Protein AF-A0A2V7NXJ7-F1 (afdb_monomer_lite)

Foldseek 3Di:
DADDDDDAQADPVGDRAEPPDAAVQHSHDPNCVSVPVPVQAQCSCVLLVHHHHDDDVVNVVSNVVLVSDQEEEEEPSNVRNCVNPGPLQHSNLHHYHYQDPDDDDD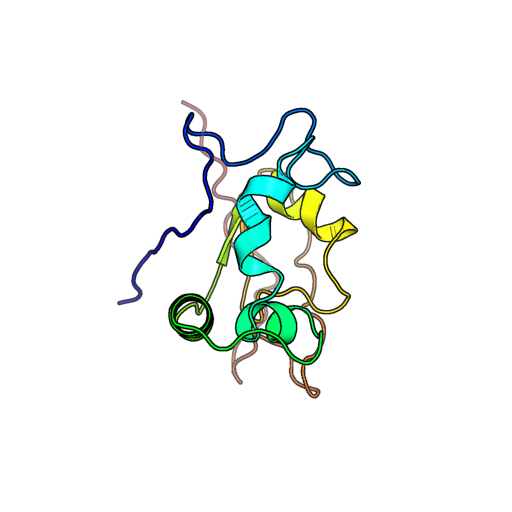DQGDDDPNHRRHDDPPDDPPPDDPDNPPPDDD

Radius of gyration: 16.59 Å; chains: 1; bounding box: 33×40×41 Å

Secondary structure (DSSP, 8-state):
-PPP-------TTS-SS-TT-BTTBTT-TTGGGGGTTTTTBHHHHHHTT----B-SHHHHHHHHHHHH---EEEEHHHHHHHHHHS-SS-TT-S-EEEE-SS--PPPPPPEETTEETT--TT-----S----------

Sequence (138 aa):
MGKVLFDVGMSLDGFIAGPNGRPGNPVGDGGTRIHEWVYPLAAFRERIGLPGGDTNHDDEVVRAVLARTGAYVMGRRMFDEGEVGWPENPPFRAPVIVVTRHARDPVRPPRYNGHDIGARRGDRFTAGHAPVISGGEV

pLDDT: mean 80.53, std 23.69, range [23.83, 98.5]

Structure (mmCIF, N/CA/C/O backbone):
data_AF-A0A2V7NXJ7-F1
#
_entry.id   AF-A0A2V7NXJ7-F1
#
loop_
_atom_site.group_PDB
_atom_site.i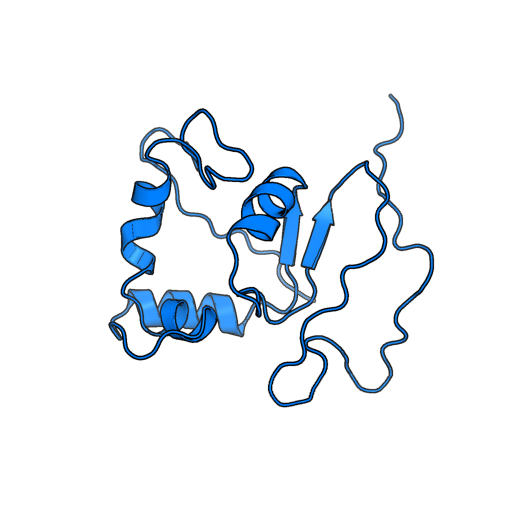d
_atom_site.type_symbol
_atom_site.label_atom_id
_atom_site.label_alt_id
_atom_site.label_comp_id
_atom_site.label_asym_id
_atom_site.label_entity_id
_atom_site.label_seq_id
_atom_site.pdbx_PDB_ins_code
_atom_site.Cartn_x
_atom_site.Cartn_y
_atom_site.Cartn_z
_atom_site.occupancy
_atom_site.B_iso_or_equiv
_atom_site.auth_seq_id
_atom_site.auth_comp_id
_atom_site.auth_asym_id
_atom_site.auth_atom_id
_atom_site.pdbx_PDB_model_num
ATOM 1 N N . MET A 1 1 ? -11.422 -22.105 9.706 1.00 77.06 1 MET A N 1
ATOM 2 C CA . MET A 1 1 ? -10.637 -21.985 8.456 1.00 77.06 1 MET A CA 1
ATOM 3 C C . MET A 1 1 ? -10.375 -20.507 8.201 1.00 77.06 1 MET A C 1
ATOM 5 O O . MET A 1 1 ? -11.264 -19.714 8.493 1.00 77.06 1 MET A O 1
ATOM 9 N N . GLY A 1 2 ? -9.181 -20.121 7.743 1.00 88.25 2 GLY A N 1
ATOM 10 C CA . GLY A 1 2 ? -8.913 -18.728 7.360 1.00 88.25 2 GLY A CA 1
ATOM 11 C C . GLY A 1 2 ? -9.658 -18.357 6.073 1.00 88.25 2 GLY A C 1
ATOM 12 O O . GLY A 1 2 ? -9.870 -19.225 5.229 1.00 88.25 2 GLY A O 1
ATOM 13 N N . LYS A 1 3 ? -10.070 -17.092 5.929 1.00 94.94 3 LYS A N 1
ATOM 14 C CA . LYS A 1 3 ? -10.621 -16.566 4.671 1.00 94.94 3 LYS A CA 1
ATOM 15 C C . LYS A 1 3 ? -9.486 -15.974 3.838 1.00 94.94 3 LYS A C 1
ATOM 17 O O . LYS A 1 3 ? -8.677 -15.223 4.375 1.00 94.94 3 LYS A O 1
ATOM 22 N N . VAL A 1 4 ? -9.458 -16.286 2.545 1.00 95.81 4 VAL A N 1
ATOM 23 C CA . VAL A 1 4 ? -8.611 -15.578 1.579 1.00 95.81 4 VAL A CA 1
ATOM 24 C C . VAL A 1 4 ? -9.377 -14.340 1.131 1.00 95.81 4 VAL A C 1
ATOM 26 O O . VAL A 1 4 ? -10.530 -14.447 0.719 1.00 95.81 4 VAL A O 1
ATOM 29 N N . LEU A 1 5 ? -8.756 -13.173 1.263 1.00 94.44 5 LEU A N 1
ATOM 30 C CA . LEU A 1 5 ? -9.323 -11.892 0.858 1.00 94.44 5 LEU A CA 1
ATOM 31 C C . LEU A 1 5 ? -8.361 -11.185 -0.091 1.00 94.44 5 LEU A C 1
ATOM 33 O O . LEU A 1 5 ? -7.148 -11.356 0.013 1.00 94.44 5 LEU A O 1
ATOM 37 N N . PHE A 1 6 ? -8.923 -10.397 -0.997 1.00 94.69 6 PHE A N 1
ATOM 38 C CA . PHE A 1 6 ? -8.192 -9.536 -1.912 1.00 94.69 6 PHE A CA 1
ATOM 39 C C . PHE A 1 6 ? -8.743 -8.120 -1.763 1.00 94.69 6 PHE A C 1
ATOM 41 O O . PHE A 1 6 ? -9.959 -7.935 -1.775 1.00 94.69 6 PHE A O 1
ATOM 48 N N . ASP A 1 7 ? -7.849 -7.160 -1.560 1.00 94.00 7 ASP A N 1
ATOM 49 C CA . ASP A 1 7 ? -8.159 -5.751 -1.330 1.00 94.00 7 ASP A CA 1
ATOM 50 C C . ASP A 1 7 ? -7.116 -4.923 -2.087 1.00 94.00 7 ASP A C 1
ATOM 52 O O . ASP A 1 7 ? -5.912 -5.151 -1.924 1.00 94.00 7 ASP A O 1
ATOM 56 N N . VAL A 1 8 ? -7.570 -4.054 -2.989 1.00 94.75 8 VAL A N 1
ATOM 57 C CA . VAL A 1 8 ? -6.706 -3.265 -3.869 1.00 94.75 8 VAL A CA 1
ATOM 58 C C . VAL A 1 8 ? -7.428 -1.995 -4.316 1.00 94.75 8 VAL A C 1
ATOM 60 O O . VAL A 1 8 ? -8.628 -2.019 -4.591 1.00 94.75 8 VAL A O 1
ATOM 63 N N . GLY A 1 9 ? -6.686 -0.895 -4.442 1.00 94.06 9 GLY A N 1
ATOM 64 C CA . GLY A 1 9 ? -7.144 0.273 -5.188 1.00 94.06 9 GLY A CA 1
ATOM 65 C C . GLY A 1 9 ? -6.956 0.050 -6.688 1.00 94.06 9 GLY A C 1
ATOM 66 O O . GLY A 1 9 ? -5.935 -0.486 -7.117 1.00 94.06 9 GLY A O 1
ATOM 67 N N . MET A 1 10 ? -7.921 0.474 -7.498 1.00 96.62 10 MET A N 1
ATOM 68 C CA . MET A 1 10 ? -7.822 0.406 -8.956 1.00 96.62 10 MET A CA 1
ATOM 69 C C . MET A 1 10 ? -8.305 1.704 -9.590 1.00 96.62 10 MET A C 1
ATOM 71 O O . MET A 1 10 ? -9.207 2.365 -9.074 1.00 96.62 10 MET A O 1
ATOM 75 N N . SER A 1 11 ? -7.705 2.064 -10.717 1.00 96.00 11 SER A N 1
ATOM 76 C CA . SER A 1 11 ? -8.221 3.110 -11.586 1.00 96.00 11 SER A CA 1
ATOM 77 C C . SER A 1 11 ? -9.503 2.653 -12.291 1.00 96.00 11 SER A C 1
ATOM 79 O O . SER A 1 11 ? -9.806 1.461 -12.375 1.00 96.00 11 SER A O 1
ATOM 81 N N . LEU A 1 12 ? -10.260 3.613 -12.828 1.00 96.25 12 LEU A N 1
ATOM 82 C CA . LEU A 1 12 ? -11.521 3.345 -13.528 1.00 96.25 12 LEU A CA 1
ATOM 83 C C . LEU A 1 12 ? -11.341 2.468 -14.780 1.00 96.25 12 LEU A C 1
ATOM 85 O O . LEU A 1 12 ? -12.231 1.706 -15.141 1.00 96.25 12 LEU A O 1
ATOM 89 N N . ASP A 1 13 ? -10.186 2.571 -15.431 1.00 95.81 13 ASP A N 1
ATOM 90 C CA . ASP A 1 13 ? -9.776 1.789 -16.598 1.00 95.81 13 ASP A CA 1
ATOM 91 C C . ASP A 1 13 ? -9.089 0.456 -16.238 1.00 95.81 13 ASP A C 1
ATOM 93 O O . ASP A 1 13 ? -8.632 -0.259 -17.127 1.00 95.81 13 ASP A O 1
ATOM 97 N N . GLY A 1 14 ? -9.070 0.078 -14.954 1.00 96.75 14 GLY A N 1
ATOM 98 C CA . GLY A 1 14 ? -8.714 -1.273 -14.511 1.00 96.75 14 GLY A CA 1
ATOM 99 C C . GLY A 1 14 ? -7.232 -1.504 -14.213 1.00 96.75 14 GLY A C 1
ATOM 100 O O . GLY A 1 14 ? -6.789 -2.653 -14.185 1.00 96.75 14 GLY A O 1
ATOM 101 N N . PHE A 1 15 ? -6.456 -0.447 -13.963 1.00 96.62 15 PHE A N 1
ATOM 102 C CA . PHE A 1 15 ? -5.044 -0.548 -13.598 1.00 96.62 15 PHE A CA 1
ATOM 103 C C . PHE A 1 15 ? -4.840 -0.366 -12.090 1.00 96.62 15 PHE A C 1
ATOM 105 O O . PHE A 1 15 ? -5.475 0.464 -11.447 1.00 96.62 15 PHE A O 1
ATOM 112 N N . ILE A 1 16 ? -3.915 -1.139 -11.519 1.00 95.81 16 ILE A N 1
ATOM 113 C CA . ILE A 1 16 ? -3.540 -1.070 -10.090 1.00 95.81 16 ILE A CA 1
ATOM 114 C C . ILE A 1 16 ? -2.211 -0.331 -9.856 1.00 95.81 16 ILE A C 1
ATOM 116 O O . ILE A 1 16 ? -1.774 -0.159 -8.722 1.00 95.81 16 ILE A O 1
ATOM 120 N N . ALA A 1 17 ? -1.547 0.075 -10.939 1.00 96.50 17 ALA A N 1
ATOM 121 C CA . ALA A 1 17 ? -0.284 0.799 -10.939 1.00 96.50 17 ALA A CA 1
ATOM 122 C C . ALA A 1 17 ? -0.148 1.601 -12.240 1.00 96.50 17 ALA A C 1
ATOM 124 O O . ALA A 1 17 ? -0.701 1.221 -13.274 1.00 96.50 17 ALA A O 1
ATOM 125 N N . GLY A 1 18 ? 0.613 2.689 -12.186 1.00 96.12 18 GLY A N 1
ATOM 126 C CA . GLY A 1 18 ? 1.036 3.441 -13.359 1.00 96.12 18 GLY A CA 1
ATOM 127 C C . GLY A 1 18 ? 2.155 2.736 -14.140 1.00 96.12 18 GLY A C 1
ATOM 128 O O . GLY A 1 18 ? 2.734 1.743 -13.678 1.00 96.12 18 GLY A O 1
ATOM 129 N N . PRO A 1 19 ? 2.503 3.246 -15.334 1.00 96.06 19 PRO A N 1
ATOM 130 C CA . PRO A 1 19 ? 3.624 2.730 -16.109 1.00 96.06 19 PRO A CA 1
ATOM 131 C C . PRO A 1 19 ? 4.960 2.953 -15.385 1.00 96.06 19 PRO A C 1
ATOM 133 O O . PRO A 1 19 ? 5.071 3.734 -14.446 1.00 96.06 19 PRO A O 1
ATOM 136 N N . ASN A 1 20 ? 6.011 2.263 -15.833 1.00 95.88 20 ASN A N 1
ATOM 137 C CA . ASN A 1 20 ? 7.386 2.465 -15.355 1.00 95.88 20 ASN A CA 1
ATOM 138 C C . ASN A 1 20 ? 7.619 2.225 -13.847 1.00 95.88 20 ASN A C 1
ATOM 140 O O . ASN A 1 20 ? 8.606 2.729 -13.298 1.00 95.88 20 ASN A O 1
ATOM 144 N N . GLY A 1 21 ? 6.766 1.439 -13.177 1.00 95.00 21 GLY A N 1
ATOM 145 C CA . GLY A 1 21 ? 7.005 1.030 -11.788 1.00 95.00 21 GLY A CA 1
ATOM 146 C C . GLY A 1 21 ? 8.299 0.218 -11.645 1.00 95.00 21 GLY A C 1
ATOM 147 O O . GLY A 1 21 ? 8.615 -0.620 -12.501 1.00 95.00 21 GLY A O 1
ATOM 148 N N . ARG A 1 22 ? 9.074 0.524 -10.608 1.00 94.12 22 ARG A N 1
ATOM 149 C CA . ARG A 1 22 ? 10.393 -0.059 -10.307 1.00 94.12 22 ARG A CA 1
ATOM 150 C C . ARG A 1 22 ? 10.824 0.362 -8.897 1.00 94.12 22 ARG A C 1
ATOM 152 O O . ARG A 1 22 ? 10.265 1.327 -8.374 1.00 94.12 22 ARG A O 1
ATOM 159 N N . PRO A 1 23 ? 11.842 -0.271 -8.291 1.00 94.00 23 PRO A N 1
ATOM 160 C CA . PRO A 1 23 ? 12.489 0.294 -7.108 1.00 94.00 23 PRO A CA 1
ATOM 161 C C . PRO A 1 23 ? 12.892 1.760 -7.357 1.00 94.00 23 PRO A C 1
ATOM 163 O O . PRO A 1 23 ? 13.471 2.079 -8.397 1.00 94.00 23 PRO A O 1
ATOM 166 N N . GLY A 1 24 ? 12.521 2.663 -6.445 1.00 92.25 24 GLY A N 1
ATOM 167 C CA . GLY A 1 24 ? 12.688 4.119 -6.606 1.00 92.25 24 GLY A CA 1
ATOM 168 C C . GLY A 1 24 ? 11.568 4.840 -7.378 1.00 92.25 24 GLY A C 1
ATOM 169 O O . GLY A 1 24 ? 11.561 6.065 -7.419 1.00 92.25 24 GLY A O 1
ATOM 170 N N . ASN A 1 25 ? 10.611 4.109 -7.955 1.00 94.12 25 ASN A N 1
ATOM 171 C CA . ASN A 1 25 ? 9.347 4.625 -8.494 1.00 94.12 25 ASN A CA 1
ATOM 172 C C . ASN A 1 25 ? 8.210 3.631 -8.177 1.00 94.12 25 ASN A C 1
ATOM 174 O O . ASN A 1 25 ? 7.689 2.976 -9.091 1.00 94.12 25 ASN A O 1
ATOM 178 N N . PRO A 1 26 ? 7.897 3.416 -6.884 1.00 92.12 26 PRO A N 1
ATOM 179 C CA . PRO A 1 26 ? 6.902 2.430 -6.482 1.00 92.12 26 PRO A CA 1
ATOM 180 C C . PRO A 1 26 ? 5.521 2.822 -7.012 1.00 92.12 26 PRO A C 1
ATOM 182 O O . PRO A 1 26 ? 5.173 4.001 -7.036 1.00 92.12 26 PRO A O 1
ATOM 185 N N . VAL A 1 27 ? 4.727 1.835 -7.434 1.00 93.44 27 VAL A N 1
ATOM 186 C CA . VAL A 1 27 ? 3.388 2.031 -8.032 1.00 93.44 27 VAL A CA 1
ATOM 187 C C . VAL A 1 27 ? 3.416 2.748 -9.398 1.00 93.44 27 VAL A C 1
ATOM 189 O O . VAL A 1 27 ? 2.379 2.872 -10.040 1.00 93.44 27 VAL A O 1
ATOM 192 N N . GLY A 1 28 ? 4.586 3.138 -9.913 1.00 95.81 28 GLY A N 1
ATOM 193 C CA . GLY A 1 28 ? 4.742 3.724 -11.245 1.00 95.81 28 GLY A CA 1
ATOM 194 C C . GLY A 1 28 ? 4.224 5.158 -11.389 1.00 95.81 28 GLY A C 1
ATOM 195 O O . GLY A 1 28 ? 3.659 5.754 -10.470 1.00 95.81 28 GLY A O 1
ATOM 196 N N . ASP A 1 29 ? 4.418 5.717 -12.581 1.00 96.88 29 ASP A N 1
ATOM 197 C CA . ASP A 1 29 ? 4.142 7.119 -12.885 1.00 96.88 29 ASP A CA 1
ATOM 198 C C . ASP A 1 29 ? 2.648 7.425 -12.709 1.00 96.88 29 ASP A C 1
ATOM 200 O O . ASP A 1 29 ? 1.789 6.849 -13.377 1.00 96.88 29 ASP A O 1
ATOM 204 N N . GLY A 1 30 ? 2.324 8.326 -11.779 1.00 94.75 30 GLY A N 1
ATOM 205 C CA . GLY A 1 30 ? 0.941 8.696 -11.458 1.00 94.75 30 GLY A CA 1
ATOM 206 C C . GLY A 1 30 ? 0.140 7.630 -10.698 1.00 94.75 30 GLY A C 1
ATOM 207 O O . GLY A 1 30 ? -1.016 7.882 -10.362 1.00 94.75 30 GLY A O 1
ATOM 208 N N . GLY A 1 31 ? 0.728 6.473 -10.379 1.00 94.69 31 GLY A N 1
ATOM 209 C CA . GLY A 1 31 ? 0.035 5.381 -9.690 1.00 94.69 31 GLY A CA 1
ATOM 210 C C . GLY A 1 31 ? -0.297 5.673 -8.224 1.00 94.69 31 GLY A C 1
ATOM 211 O O . GLY A 1 31 ? -1.237 5.104 -7.667 1.00 94.69 31 GLY A O 1
ATOM 212 N N . THR A 1 32 ? 0.405 6.619 -7.598 1.00 93.62 32 THR A N 1
ATOM 213 C CA . THR A 1 32 ? 0.101 7.087 -6.236 1.00 93.62 32 THR A CA 1
ATOM 214 C C . THR A 1 32 ? -1.300 7.685 -6.118 1.00 93.62 32 THR A C 1
ATOM 216 O O . THR A 1 32 ? -1.914 7.561 -5.062 1.00 93.62 32 THR A O 1
ATOM 219 N N . ARG A 1 33 ? -1.861 8.231 -7.207 1.00 95.38 33 ARG A N 1
ATOM 220 C CA . ARG A 1 33 ? -3.219 8.802 -7.242 1.00 95.38 33 ARG A CA 1
ATOM 221 C C . ARG A 1 33 ? -4.305 7.795 -6.868 1.00 95.38 33 ARG A C 1
ATOM 223 O O . ARG A 1 33 ? -5.290 8.163 -6.243 1.00 95.38 33 ARG A O 1
ATOM 230 N N . ILE A 1 34 ? -4.099 6.515 -7.189 1.00 96.12 34 ILE A N 1
ATOM 231 C CA . ILE A 1 34 ? -5.010 5.418 -6.814 1.00 96.12 34 ILE A CA 1
ATOM 232 C C . ILE A 1 34 ? -5.108 5.275 -5.282 1.00 96.12 34 ILE A C 1
ATOM 234 O O . ILE A 1 34 ? -6.112 4.800 -4.755 1.00 96.12 34 ILE A O 1
ATOM 238 N N . HIS A 1 35 ? -4.074 5.708 -4.560 1.00 93.62 35 HIS A N 1
ATOM 239 C CA . HIS A 1 35 ? -3.915 5.524 -3.123 1.00 93.62 35 HIS A CA 1
ATOM 240 C C . HIS A 1 35 ? -4.096 6.825 -2.323 1.00 93.62 35 HIS A C 1
ATOM 242 O O . HIS A 1 35 ? -4.082 6.777 -1.100 1.00 93.62 35 HIS A O 1
ATOM 248 N N . GLU A 1 36 ? -4.294 7.984 -2.964 1.00 95.25 36 GLU A N 1
ATOM 249 C CA . GLU A 1 36 ? -4.359 9.289 -2.276 1.00 95.25 36 GLU A CA 1
ATOM 250 C C . GLU A 1 36 ? -5.415 9.343 -1.164 1.00 95.25 36 GLU A C 1
ATOM 252 O O . GLU A 1 36 ? -5.184 9.960 -0.125 1.00 95.25 36 GLU A O 1
ATOM 257 N N . TRP A 1 37 ? -6.535 8.641 -1.345 1.00 96.00 37 TRP A N 1
ATOM 258 C CA . TRP A 1 37 ? -7.626 8.576 -0.371 1.00 96.00 37 TRP A CA 1
ATOM 259 C C . TRP A 1 37 ? -7.223 7.925 0.964 1.00 96.00 37 TRP A C 1
ATOM 261 O O . TRP A 1 37 ? -7.793 8.263 1.997 1.00 96.00 37 TRP A O 1
ATOM 271 N N . VAL A 1 38 ? -6.244 7.008 0.965 1.00 96.50 38 VAL A N 1
ATOM 272 C CA . VAL A 1 38 ? -5.881 6.214 2.154 1.00 96.50 38 VAL A CA 1
ATOM 273 C C . VAL A 1 38 ? -4.845 6.915 3.032 1.00 96.50 38 VAL A C 1
ATOM 275 O O . VAL A 1 38 ? -4.798 6.704 4.241 1.00 96.50 38 VAL A O 1
ATOM 278 N N . TYR A 1 39 ? -4.014 7.776 2.441 1.00 95.19 39 TYR A N 1
ATOM 279 C CA . TYR A 1 39 ? -2.921 8.466 3.126 1.00 95.19 39 TYR A CA 1
ATOM 280 C C . TYR A 1 39 ? -3.330 9.366 4.309 1.00 95.19 39 TYR A C 1
ATOM 282 O O . TYR A 1 39 ? -2.569 9.403 5.286 1.00 95.19 39 TYR A O 1
ATOM 290 N N . PRO A 1 40 ? -4.468 10.091 4.283 1.00 97.69 40 PRO A N 1
ATOM 291 C CA . PRO A 1 40 ? -4.890 10.892 5.431 1.00 97.69 40 PRO A CA 1
ATOM 292 C C . PRO A 1 40 ? -5.494 10.060 6.574 1.00 97.69 40 PRO A C 1
ATOM 294 O O . PRO A 1 40 ? -5.556 10.561 7.694 1.00 97.69 40 PRO A O 1
ATOM 297 N N . LEU A 1 41 ? -5.899 8.806 6.343 1.00 98.38 41 LEU A N 1
ATOM 298 C CA . LEU A 1 41 ? -6.631 8.002 7.329 1.00 98.38 41 LEU A CA 1
ATOM 299 C C . LEU A 1 41 ? -5.761 7.610 8.530 1.00 98.38 41 LEU A C 1
ATOM 301 O O . LEU A 1 41 ? -4.606 7.190 8.381 1.00 98.38 41 LEU A O 1
ATOM 305 N N . ALA A 1 42 ? -6.327 7.704 9.734 1.00 98.12 42 ALA A N 1
ATOM 306 C CA . ALA A 1 42 ? -5.616 7.445 10.985 1.00 98.12 42 ALA A CA 1
ATOM 307 C C . ALA A 1 42 ? -5.030 6.024 11.059 1.00 98.12 42 ALA A C 1
ATOM 309 O O . ALA A 1 42 ? -3.887 5.845 11.475 1.00 98.12 42 ALA A O 1
ATOM 310 N N . ALA A 1 43 ? -5.770 5.008 10.622 1.00 96.94 43 ALA A N 1
ATOM 311 C CA . ALA A 1 43 ? -5.370 3.606 10.615 1.00 96.94 43 ALA A CA 1
ATOM 312 C C . ALA A 1 43 ? -4.182 3.350 9.681 1.00 96.94 43 ALA A C 1
ATOM 314 O O . ALA A 1 43 ? -3.283 2.583 10.035 1.00 96.94 43 ALA A O 1
ATOM 315 N N . PHE A 1 44 ? -4.150 4.001 8.513 1.00 95.12 44 PHE A N 1
ATOM 316 C CA . PHE A 1 44 ? -3.021 3.905 7.587 1.00 95.12 44 PHE A CA 1
ATOM 317 C C . PHE A 1 44 ? -1.783 4.586 8.168 1.00 95.12 44 PHE A C 1
ATOM 319 O O . PHE A 1 44 ? -0.717 3.970 8.241 1.00 95.12 44 PHE A O 1
ATOM 326 N N . ARG A 1 45 ? -1.934 5.825 8.649 1.00 95.25 45 ARG A N 1
ATOM 327 C CA . ARG A 1 45 ? -0.854 6.612 9.259 1.00 95.25 45 ARG A CA 1
ATOM 328 C C . ARG A 1 45 ? -0.248 5.903 10.462 1.00 95.25 45 ARG A C 1
ATOM 330 O O . ARG A 1 45 ? 0.967 5.722 10.505 1.00 95.25 45 ARG A O 1
ATOM 337 N N . GLU A 1 46 ? -1.083 5.389 11.364 1.00 94.06 46 GLU A N 1
ATOM 338 C CA . GLU A 1 46 ? -0.657 4.564 12.497 1.00 94.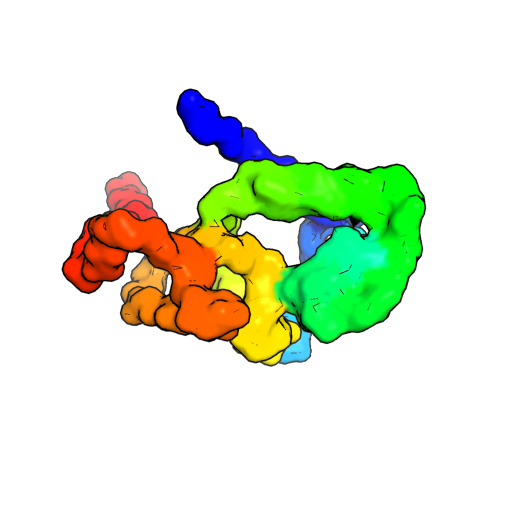06 46 GLU A CA 1
ATOM 339 C C . GLU A 1 46 ? 0.174 3.367 12.019 1.00 94.06 46 GLU A C 1
ATOM 341 O O . GLU A 1 46 ? 1.186 3.023 12.636 1.00 94.06 46 GLU A O 1
ATOM 346 N N . ARG A 1 47 ? -0.216 2.735 10.903 1.00 90.19 47 ARG A N 1
ATOM 347 C CA . ARG A 1 47 ? 0.482 1.572 10.342 1.00 90.19 47 ARG A CA 1
ATOM 348 C C . ARG A 1 47 ? 1.896 1.867 9.890 1.00 90.19 47 ARG A C 1
ATOM 350 O O . ARG A 1 47 ? 2.771 1.051 10.179 1.00 90.19 47 ARG A O 1
ATOM 357 N N . ILE A 1 48 ? 2.118 3.027 9.288 1.00 90.00 48 ILE A N 1
ATOM 358 C CA . ILE A 1 48 ? 3.437 3.492 8.839 1.00 90.00 48 ILE A CA 1
ATOM 359 C C . ILE A 1 48 ? 4.180 4.340 9.886 1.00 90.00 48 ILE A C 1
ATOM 361 O O . ILE A 1 48 ? 5.221 4.912 9.581 1.00 90.00 48 ILE A O 1
ATOM 365 N N . GLY A 1 49 ? 3.678 4.412 11.126 1.00 90.69 49 GLY A N 1
ATOM 366 C CA . GLY A 1 49 ? 4.347 5.103 12.234 1.00 90.69 49 GLY A CA 1
ATOM 367 C C . GLY A 1 49 ? 4.176 6.626 12.240 1.00 90.69 49 GLY A C 1
ATOM 368 O O . GLY A 1 49 ? 4.946 7.322 12.898 1.00 90.69 49 GLY A O 1
ATOM 369 N N . LEU A 1 50 ? 3.179 7.151 11.528 1.00 91.56 50 LEU A N 1
ATOM 370 C CA . LEU A 1 50 ? 2.824 8.567 11.532 1.00 91.56 50 LEU A CA 1
ATOM 371 C C . LEU A 1 50 ? 1.682 8.849 12.527 1.00 91.56 50 LEU A C 1
ATOM 373 O O . LEU A 1 50 ? 0.745 8.056 12.624 1.00 91.56 50 LEU A O 1
ATOM 377 N N . PRO A 1 51 ? 1.714 9.984 13.251 1.00 94.12 51 PRO A N 1
ATOM 378 C CA . PRO A 1 51 ? 0.639 10.368 14.160 1.00 94.12 51 PRO A CA 1
ATOM 379 C C . PRO A 1 51 ? -0.554 10.998 13.422 1.00 94.12 51 PRO A C 1
ATOM 381 O O . PRO A 1 51 ? -0.414 11.541 12.318 1.00 94.12 51 PRO A O 1
ATOM 384 N N . GLY A 1 52 ? -1.711 10.992 14.092 1.00 96.62 52 GLY A N 1
ATOM 385 C CA . GLY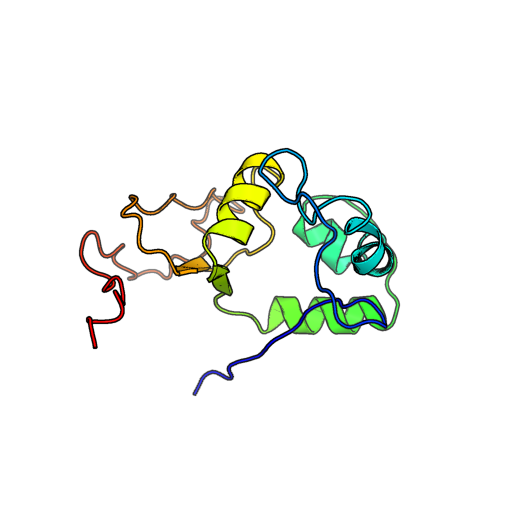 A 1 52 ? -2.946 11.642 13.643 1.00 96.62 52 GLY A CA 1
ATOM 386 C C . GLY A 1 52 ? -3.584 10.988 12.415 1.00 96.62 52 GLY A C 1
ATOM 387 O O . GLY A 1 52 ? -3.185 9.902 12.003 1.00 96.62 52 GLY A O 1
ATOM 388 N N . GLY A 1 53 ? -4.556 11.681 11.827 1.00 97.38 53 GLY A N 1
ATOM 389 C CA . GLY A 1 53 ? -5.291 11.252 10.639 1.00 97.38 53 GLY A CA 1
ATOM 390 C C . GLY A 1 53 ? -6.800 11.310 10.831 1.00 97.38 53 GLY A C 1
ATOM 391 O O . GLY A 1 53 ? -7.285 11.490 11.949 1.00 97.38 53 GLY A O 1
ATOM 392 N N . ASP A 1 54 ? -7.522 11.149 9.732 1.00 98.12 54 ASP A N 1
ATOM 393 C CA . ASP A 1 54 ? -8.979 11.214 9.712 1.00 98.12 54 ASP A CA 1
ATOM 394 C C . ASP A 1 54 ? -9.591 9.901 10.222 1.00 98.12 54 ASP A C 1
ATOM 396 O O . ASP A 1 54 ? -9.124 8.813 9.883 1.00 98.12 54 ASP A O 1
ATOM 400 N N . THR A 1 55 ? -10.645 10.004 11.039 1.00 98.00 55 THR A N 1
ATOM 401 C CA . THR A 1 55 ? -11.382 8.867 11.623 1.00 98.00 55 THR A CA 1
ATOM 402 C C . THR A 1 55 ? -12.811 8.813 11.079 1.00 98.00 55 THR A C 1
ATOM 404 O O . THR A 1 55 ? -13.783 8.995 11.814 1.00 98.00 55 THR A O 1
ATOM 407 N N . ASN A 1 56 ? -12.934 8.655 9.764 1.00 97.69 56 ASN A N 1
ATOM 408 C CA . ASN A 1 56 ? -14.212 8.533 9.061 1.00 97.69 56 ASN A CA 1
ATOM 409 C C . ASN A 1 56 ? -14.562 7.051 8.803 1.00 97.69 56 ASN A C 1
ATOM 411 O O . ASN A 1 56 ? -13.882 6.147 9.284 1.00 97.69 56 ASN A O 1
ATOM 415 N N . HIS A 1 57 ? -15.619 6.789 8.031 1.00 98.25 57 HIS A N 1
ATOM 416 C CA . HIS A 1 57 ? -16.015 5.415 7.711 1.00 98.25 57 HIS A CA 1
ATOM 417 C C . HIS A 1 57 ? -14.944 4.644 6.916 1.00 98.25 57 HIS A C 1
ATOM 419 O O . HIS A 1 57 ? -14.747 3.452 7.145 1.00 98.25 57 HIS A O 1
ATOM 425 N N . ASP A 1 58 ? -14.198 5.317 6.037 1.00 97.94 58 ASP A N 1
ATOM 426 C CA . ASP A 1 58 ? -13.095 4.686 5.305 1.00 97.94 58 ASP A CA 1
ATOM 427 C C . ASP A 1 58 ? -11.985 4.226 6.268 1.00 97.94 58 ASP A C 1
ATOM 429 O O . ASP A 1 58 ? -11.428 3.137 6.099 1.00 97.94 58 ASP A O 1
ATOM 433 N N . ASP A 1 59 ? -11.715 4.993 7.335 1.00 98.50 59 ASP A N 1
ATOM 434 C CA . ASP A 1 59 ? -10.803 4.583 8.412 1.00 98.50 59 ASP A CA 1
ATOM 435 C C . ASP A 1 59 ? -11.276 3.302 9.107 1.00 98.50 59 ASP A C 1
ATOM 437 O O . ASP A 1 59 ? -10.472 2.402 9.360 1.00 98.50 59 ASP A O 1
ATOM 441 N N . GLU A 1 60 ? -12.578 3.180 9.385 1.00 98.25 60 GLU A N 1
ATOM 442 C CA . GLU A 1 60 ? -13.163 1.980 9.994 1.00 98.25 60 GLU A CA 1
ATOM 443 C C . GLU A 1 60 ? -12.958 0.748 9.104 1.00 98.25 60 GLU A C 1
ATOM 445 O O . GLU A 1 60 ? -12.566 -0.319 9.594 1.00 98.25 60 GLU A O 1
ATOM 450 N N . VAL A 1 61 ? -13.166 0.898 7.792 1.00 97.00 61 VAL A N 1
ATOM 451 C CA . VAL A 1 61 ? -12.958 -0.168 6.802 1.00 97.00 61 VAL A CA 1
ATOM 452 C C . VAL A 1 61 ? -11.489 -0.585 6.765 1.00 97.00 61 VAL A C 1
ATOM 454 O O . VAL A 1 61 ? -11.183 -1.770 6.934 1.00 97.00 61 VAL A O 1
ATOM 457 N N . VAL A 1 62 ? -10.567 0.370 6.619 1.00 97.06 62 VAL A N 1
ATOM 458 C CA . VAL A 1 62 ? -9.120 0.102 6.591 1.00 97.06 62 VAL A CA 1
ATOM 459 C C . VAL A 1 62 ? -8.667 -0.559 7.892 1.00 97.06 62 VAL A C 1
ATOM 461 O O . VAL A 1 62 ? -7.955 -1.568 7.870 1.00 97.06 62 VAL A O 1
ATOM 464 N N . ARG A 1 63 ? -9.129 -0.066 9.044 1.00 97.19 63 ARG A N 1
ATOM 465 C CA . ARG A 1 63 ? -8.829 -0.643 10.360 1.00 97.19 63 ARG A CA 1
ATOM 466 C C . ARG A 1 63 ? -9.314 -2.085 10.468 1.00 97.19 63 ARG A C 1
ATOM 468 O O . ARG A 1 63 ? -8.564 -2.937 10.947 1.00 97.19 63 ARG A O 1
ATOM 475 N N . ALA A 1 64 ? -10.523 -2.384 10.000 1.00 96.44 64 ALA A N 1
ATOM 476 C CA . ALA A 1 64 ? -11.074 -3.736 10.013 1.00 96.44 64 ALA A CA 1
ATOM 477 C C . ALA A 1 64 ? -10.288 -4.695 9.101 1.00 96.44 64 ALA A C 1
ATOM 479 O O . ALA A 1 64 ? -10.024 -5.837 9.492 1.00 96.44 64 ALA A O 1
ATOM 480 N N . VAL A 1 65 ? -9.873 -4.241 7.912 1.00 95.31 65 VAL A N 1
ATOM 481 C CA . VAL A 1 65 ? -9.026 -5.015 6.987 1.00 95.31 65 VAL A CA 1
ATOM 482 C C . VAL A 1 65 ? -7.670 -5.318 7.621 1.00 95.31 65 VAL A C 1
ATOM 484 O O . VAL A 1 65 ? -7.234 -6.471 7.625 1.00 95.31 65 VAL A O 1
ATOM 487 N N . LEU A 1 66 ? -7.022 -4.322 8.222 1.00 94.31 66 LEU A N 1
ATOM 488 C CA . LEU A 1 66 ? -5.728 -4.495 8.881 1.00 94.31 66 LEU A CA 1
ATOM 489 C C . LEU A 1 66 ? -5.822 -5.401 10.117 1.00 94.31 66 LEU A C 1
ATOM 491 O O . LEU A 1 66 ? -4.937 -6.222 10.335 1.00 94.31 66 LEU A O 1
ATOM 495 N N . ALA A 1 67 ? -6.886 -5.288 10.917 1.00 94.06 67 ALA A N 1
ATOM 496 C CA . ALA A 1 67 ? -7.065 -6.081 12.134 1.00 94.06 67 ALA A CA 1
ATOM 497 C C . ALA A 1 67 ? -7.351 -7.566 11.853 1.00 94.06 67 ALA A C 1
ATOM 499 O O . ALA A 1 67 ? -6.922 -8.430 12.618 1.00 94.06 67 ALA A O 1
ATOM 500 N N . ARG A 1 68 ? -8.066 -7.881 10.763 1.00 93.56 68 ARG A N 1
ATOM 501 C CA . ARG A 1 68 ? -8.404 -9.271 10.398 1.00 93.56 68 ARG A CA 1
ATOM 502 C C . ARG A 1 68 ? -7.296 -10.000 9.631 1.00 93.56 68 ARG A C 1
ATOM 504 O O . ARG A 1 68 ? -7.389 -11.215 9.458 1.00 93.56 68 ARG A O 1
ATOM 511 N N . THR A 1 69 ? -6.292 -9.281 9.127 1.00 95.00 69 THR A N 1
ATOM 512 C CA . THR A 1 69 ? -5.254 -9.858 8.264 1.00 95.00 69 THR A CA 1
ATOM 513 C C . THR A 1 69 ? -4.133 -10.466 9.102 1.00 95.00 69 THR A C 1
ATOM 515 O O . THR A 1 69 ? -3.341 -9.762 9.716 1.00 95.00 69 THR A O 1
ATOM 518 N N . GLY A 1 70 ? -4.073 -11.801 9.134 1.00 93.75 70 GLY A N 1
ATOM 519 C CA . GLY A 1 70 ? -3.071 -12.548 9.906 1.00 93.75 70 GLY A CA 1
ATOM 520 C C . GLY A 1 70 ? -1.803 -12.932 9.136 1.00 93.75 70 GLY A C 1
ATOM 521 O O . GLY A 1 70 ? -0.843 -13.389 9.750 1.00 93.75 70 GLY A O 1
ATOM 522 N N . ALA A 1 71 ? -1.804 -12.791 7.811 1.00 92.88 71 ALA A N 1
ATOM 523 C CA . ALA A 1 71 ? -0.663 -13.022 6.929 1.00 92.88 71 ALA A CA 1
ATOM 524 C C . ALA A 1 71 ? -0.915 -12.339 5.579 1.00 92.88 71 ALA A C 1
ATOM 526 O O . ALA A 1 71 ? -2.068 -12.170 5.179 1.00 92.88 71 ALA A O 1
ATOM 527 N N . TYR A 1 72 ? 0.157 -12.000 4.869 1.00 94.62 72 TYR A N 1
ATOM 528 C CA . TYR A 1 72 ? 0.112 -11.384 3.545 1.00 94.62 72 TYR A CA 1
ATOM 529 C C . TYR A 1 72 ? 0.773 -12.286 2.511 1.00 94.62 72 TYR A C 1
ATOM 531 O O . TYR A 1 72 ? 1.743 -12.982 2.807 1.00 94.62 72 TYR A O 1
ATOM 539 N N . VAL A 1 73 ? 0.278 -12.228 1.280 1.00 95.44 73 VAL A N 1
ATOM 540 C CA . VAL A 1 73 ? 0.911 -12.844 0.112 1.00 95.44 73 VAL A CA 1
ATOM 541 C C . VAL A 1 73 ? 1.109 -11.750 -0.928 1.00 95.44 73 VAL A C 1
ATOM 543 O O . VAL A 1 73 ? 0.177 -10.998 -1.203 1.00 95.44 73 VAL A O 1
ATOM 546 N N . MET A 1 74 ? 2.306 -11.641 -1.499 1.00 94.62 74 MET A N 1
ATOM 547 C CA . MET A 1 74 ? 2.602 -10.659 -2.546 1.00 94.62 74 MET A CA 1
ATOM 548 C C . MET A 1 74 ? 3.561 -11.211 -3.595 1.00 94.62 74 MET A C 1
ATOM 550 O O . MET A 1 74 ? 4.281 -12.178 -3.360 1.00 94.62 74 MET A O 1
ATOM 554 N N . GLY A 1 75 ? 3.582 -10.584 -4.768 1.00 94.44 75 GLY A N 1
ATOM 555 C CA . GLY A 1 75 ? 4.563 -10.897 -5.803 1.00 94.44 75 GLY A CA 1
ATOM 556 C C . GLY A 1 75 ? 5.912 -10.227 -5.546 1.00 94.44 75 GLY A C 1
ATOM 557 O O . GLY A 1 75 ? 5.989 -9.186 -4.892 1.00 94.44 75 GLY A O 1
ATOM 558 N N . ARG A 1 76 ? 6.974 -10.781 -6.144 1.00 93.56 76 ARG A N 1
ATOM 559 C CA . ARG A 1 76 ? 8.332 -10.215 -6.076 1.00 93.56 76 ARG A CA 1
ATOM 560 C C . ARG A 1 76 ? 8.397 -8.734 -6.448 1.00 93.56 76 ARG A C 1
ATOM 562 O O . ARG A 1 76 ? 9.076 -7.981 -5.777 1.00 93.56 76 ARG A O 1
ATOM 569 N N . ARG A 1 77 ? 7.680 -8.304 -7.490 1.00 92.75 77 ARG A N 1
ATOM 570 C CA . ARG A 1 77 ? 7.722 -6.906 -7.942 1.00 92.75 77 ARG A CA 1
ATOM 571 C C . ARG A 1 77 ? 7.256 -5.926 -6.860 1.00 92.75 77 ARG A C 1
ATOM 573 O O . ARG A 1 77 ? 7.925 -4.931 -6.627 1.00 92.75 77 ARG A O 1
ATOM 580 N N . MET A 1 78 ? 6.146 -6.234 -6.184 1.00 93.31 78 MET A N 1
ATOM 581 C CA . MET A 1 78 ? 5.652 -5.425 -5.064 1.00 93.31 78 MET A CA 1
ATOM 582 C C . MET A 1 78 ? 6.671 -5.386 -3.924 1.00 93.31 78 MET A C 1
ATOM 584 O O . MET A 1 78 ? 6.886 -4.338 -3.325 1.00 93.31 78 MET A O 1
ATOM 588 N N . PHE A 1 79 ? 7.307 -6.525 -3.649 1.00 92.81 79 PHE A N 1
ATOM 589 C CA . PHE A 1 79 ? 8.353 -6.614 -2.644 1.00 92.81 79 PHE A CA 1
ATOM 590 C C . PHE A 1 79 ? 9.584 -5.767 -3.012 1.00 92.81 79 PHE A C 1
ATOM 592 O O . PHE A 1 79 ? 10.016 -4.968 -2.193 1.00 92.81 79 PHE A O 1
ATOM 599 N N . ASP A 1 80 ? 10.104 -5.878 -4.237 1.00 91.38 80 ASP A N 1
ATOM 600 C CA . ASP A 1 80 ? 11.284 -5.131 -4.698 1.00 91.38 80 ASP A CA 1
ATOM 601 C C . ASP A 1 80 ? 11.028 -3.608 -4.690 1.00 91.38 80 ASP A C 1
ATOM 603 O O . ASP A 1 80 ? 11.893 -2.824 -4.300 1.00 91.38 80 ASP A O 1
ATOM 607 N N . GLU A 1 81 ? 9.835 -3.171 -5.114 1.00 92.00 81 GLU A N 1
ATOM 608 C CA . GLU A 1 81 ? 9.425 -1.760 -5.062 1.00 92.00 81 GLU A CA 1
ATOM 609 C C . GLU A 1 81 ? 9.301 -1.259 -3.613 1.00 92.00 81 GLU A C 1
ATOM 611 O O . GLU A 1 81 ? 9.742 -0.153 -3.291 1.00 92.00 81 GLU A O 1
ATOM 616 N N . GLY A 1 82 ? 8.712 -2.080 -2.743 1.00 88.50 82 GLY A N 1
ATOM 617 C CA . GLY A 1 82 ? 8.453 -1.757 -1.348 1.00 88.50 82 GLY A CA 1
ATOM 618 C C . GLY A 1 82 ? 9.690 -1.779 -0.456 1.00 88.50 82 GLY A C 1
ATOM 619 O O . GLY A 1 82 ? 9.818 -0.919 0.403 1.00 88.50 82 GLY A O 1
ATOM 620 N N . GLU A 1 83 ? 10.632 -2.694 -0.677 1.00 86.06 83 GLU A N 1
ATOM 621 C CA . GLU A 1 83 ? 11.854 -2.831 0.131 1.00 86.06 83 GLU A CA 1
ATOM 622 C C . GLU A 1 83 ? 12.672 -1.531 0.178 1.00 86.06 83 GLU A C 1
ATOM 624 O O . GLU A 1 83 ? 13.286 -1.223 1.194 1.00 86.06 83 GLU A O 1
ATOM 629 N N . VAL A 1 84 ? 12.627 -0.735 -0.894 1.00 84.06 84 VAL A N 1
ATOM 630 C CA . VAL A 1 84 ? 13.294 0.574 -0.964 1.00 84.06 84 VAL A CA 1
ATOM 631 C C . VAL A 1 84 ? 12.440 1.704 -0.372 1.00 84.06 84 VAL A C 1
ATOM 633 O O . VAL A 1 84 ? 12.983 2.714 0.067 1.00 84.06 84 VAL A O 1
ATOM 636 N N . GLY A 1 85 ? 11.110 1.573 -0.399 1.00 80.38 85 GLY A N 1
ATOM 637 C CA . GLY A 1 85 ? 10.170 2.654 -0.079 1.00 80.38 85 GLY A CA 1
ATOM 638 C C . GLY A 1 85 ? 9.445 2.540 1.266 1.00 80.38 85 GLY A C 1
ATOM 639 O O . GLY A 1 85 ? 8.845 3.518 1.711 1.00 80.38 85 GLY A O 1
ATOM 640 N N . TRP A 1 86 ? 9.444 1.373 1.910 1.00 86.94 86 TRP A N 1
ATOM 641 C CA . TRP A 1 86 ? 8.780 1.180 3.197 1.00 86.94 86 TRP A CA 1
ATOM 642 C C . TRP A 1 86 ? 9.588 1.794 4.348 1.00 86.94 86 TRP A C 1
ATOM 644 O O . TRP A 1 86 ? 10.817 1.833 4.293 1.00 86.94 86 TRP A O 1
ATOM 654 N N . PRO A 1 87 ? 8.915 2.245 5.424 1.00 82.38 87 PRO A N 1
ATOM 655 C CA . PRO A 1 87 ? 9.595 2.602 6.664 1.00 82.38 87 PRO A CA 1
ATOM 656 C C . PRO A 1 87 ? 10.370 1.412 7.242 1.00 82.38 87 PRO A C 1
ATOM 658 O O . PRO A 1 87 ? 10.041 0.260 6.958 1.00 82.38 87 PRO A O 1
ATOM 661 N N . GLU A 1 88 ? 11.304 1.700 8.157 1.00 81.06 88 GLU A N 1
ATOM 662 C CA . GLU A 1 88 ? 12.075 0.693 8.912 1.00 81.06 88 GLU A CA 1
ATOM 663 C C . GLU A 1 88 ? 11.195 -0.439 9.458 1.00 81.06 88 GLU A C 1
ATOM 665 O O . GLU A 1 88 ? 11.594 -1.595 9.455 1.00 81.06 88 GLU A O 1
ATOM 670 N N . ASN A 1 89 ? 9.974 -0.106 9.893 1.00 78.00 89 ASN A N 1
ATOM 671 C CA . ASN A 1 89 ? 8.930 -1.072 10.208 1.00 78.00 89 ASN A CA 1
ATOM 672 C C . ASN A 1 89 ? 7.893 -1.116 9.072 1.00 78.00 89 ASN A C 1
ATOM 674 O O . ASN A 1 89 ? 7.043 -0.221 9.004 1.00 78.00 89 ASN A O 1
ATOM 678 N N . PRO A 1 90 ? 7.900 -2.156 8.216 1.00 84.81 90 PRO A N 1
ATOM 679 C CA . PRO A 1 90 ? 6.914 -2.301 7.154 1.00 84.81 90 PRO A CA 1
ATOM 680 C C . PRO A 1 90 ? 5.476 -2.396 7.693 1.00 84.81 90 PRO A C 1
ATOM 682 O O . PRO A 1 90 ? 5.247 -2.938 8.782 1.00 84.81 90 PRO A O 1
ATOM 685 N N . PRO A 1 91 ? 4.471 -1.957 6.914 1.00 85.81 91 PRO A N 1
ATOM 686 C CA . PRO A 1 91 ? 3.093 -1.797 7.392 1.00 85.81 91 PRO A CA 1
ATOM 687 C C . PRO A 1 91 ? 2.332 -3.115 7.635 1.00 85.81 91 PRO A C 1
ATOM 689 O O . PRO A 1 91 ? 1.167 -3.082 8.028 1.00 85.81 91 PRO A O 1
ATOM 692 N N . PHE A 1 92 ? 2.957 -4.276 7.418 1.00 87.69 92 PHE A N 1
ATOM 693 C CA . PHE A 1 92 ? 2.288 -5.580 7.458 1.00 87.69 92 PHE A CA 1
ATOM 694 C C . PHE A 1 92 ? 2.049 -6.099 8.881 1.00 87.69 92 PHE A C 1
ATOM 696 O O . PHE A 1 92 ? 1.002 -6.678 9.148 1.00 87.69 92 PHE A O 1
ATOM 703 N N . ARG A 1 93 ? 2.991 -5.897 9.818 1.00 87.62 93 ARG A N 1
ATOM 704 C CA . ARG A 1 93 ? 2.914 -6.390 11.219 1.00 87.62 93 ARG A CA 1
ATOM 705 C C . ARG A 1 93 ? 2.474 -7.868 11.363 1.00 87.62 93 ARG A C 1
ATOM 707 O O . ARG A 1 93 ? 1.929 -8.259 12.391 1.00 87.62 93 ARG A O 1
ATOM 714 N N . ALA A 1 94 ? 2.721 -8.682 10.340 1.00 88.06 94 ALA A N 1
ATOM 715 C CA . ALA A 1 94 ? 2.364 -10.093 10.232 1.00 88.06 94 ALA A CA 1
ATOM 716 C C . ALA A 1 94 ? 3.292 -10.768 9.202 1.00 88.06 94 ALA A C 1
ATOM 718 O O . ALA A 1 94 ? 3.943 -10.055 8.430 1.00 88.06 94 ALA A O 1
ATOM 719 N N . PRO A 1 95 ? 3.364 -12.112 9.150 1.00 90.12 95 PRO A N 1
ATOM 720 C CA . PRO A 1 95 ? 4.160 -12.806 8.142 1.00 90.12 95 PRO A CA 1
ATOM 721 C C . PRO A 1 95 ? 3.770 -12.409 6.712 1.00 90.12 95 PRO A C 1
ATOM 723 O O . PRO A 1 95 ? 2.586 -12.367 6.371 1.00 90.12 95 PRO A O 1
ATOM 726 N N . VAL A 1 96 ? 4.777 -12.156 5.874 1.00 90.75 96 VAL A N 1
ATOM 727 C CA . VAL A 1 96 ? 4.623 -11.847 4.447 1.00 90.75 96 VAL A CA 1
ATOM 728 C C . VAL A 1 96 ? 5.262 -12.963 3.631 1.00 90.75 96 VAL A C 1
ATOM 730 O O . VAL A 1 96 ? 6.442 -13.265 3.792 1.00 90.75 96 VAL A O 1
ATOM 733 N N . ILE A 1 97 ? 4.485 -13.568 2.739 1.00 93.25 97 ILE A N 1
ATOM 734 C CA . ILE A 1 97 ? 4.932 -14.607 1.815 1.00 93.25 97 ILE A CA 1
ATOM 735 C C . ILE A 1 97 ? 5.119 -13.959 0.444 1.00 93.25 97 ILE A C 1
ATOM 737 O O . ILE A 1 97 ? 4.157 -13.508 -0.178 1.00 93.25 97 ILE A O 1
ATOM 741 N N . VAL A 1 98 ? 6.361 -13.916 -0.037 1.00 94.00 98 VAL A N 1
ATOM 742 C CA . VAL A 1 98 ? 6.683 -13.384 -1.366 1.00 94.00 98 VAL A CA 1
ATOM 743 C C . VAL A 1 98 ? 6.744 -14.534 -2.364 1.00 94.00 98 VAL A C 1
ATOM 745 O O . VAL A 1 98 ? 7.599 -15.411 -2.264 1.00 94.00 98 VAL A O 1
ATOM 748 N N . VAL A 1 99 ? 5.852 -14.527 -3.350 1.00 95.25 99 VAL A N 1
ATOM 749 C CA . VAL A 1 99 ? 5.848 -15.516 -4.431 1.00 95.25 99 VAL A CA 1
ATOM 750 C C . VAL A 1 99 ? 6.891 -15.108 -5.470 1.00 95.25 99 VAL A C 1
ATOM 752 O O . VAL A 1 99 ? 6.772 -14.073 -6.133 1.00 95.25 99 VAL A O 1
ATOM 755 N N . THR A 1 100 ? 7.948 -15.912 -5.585 1.00 93.44 100 THR A N 1
ATOM 756 C CA . THR A 1 100 ? 9.115 -15.629 -6.426 1.00 93.44 100 THR A CA 1
ATOM 757 C C . THR A 1 100 ? 9.822 -16.915 -6.856 1.00 93.44 100 THR A C 1
ATOM 759 O O . THR A 1 100 ? 9.805 -17.910 -6.138 1.00 93.44 100 THR A O 1
ATOM 762 N N . ARG A 1 101 ? 10.488 -16.879 -8.018 1.00 93.31 101 ARG A N 1
ATOM 763 C CA . ARG A 1 101 ? 11.436 -17.923 -8.458 1.00 93.31 101 ARG A CA 1
ATOM 764 C C . ARG A 1 101 ? 12.867 -17.684 -7.960 1.00 93.31 101 ARG A C 1
ATOM 766 O O . ARG A 1 101 ? 13.719 -18.549 -8.111 1.00 93.31 101 ARG A O 1
ATOM 773 N N . HIS A 1 102 ? 13.145 -16.508 -7.403 1.00 88.25 102 HIS A N 1
ATOM 774 C CA . HIS A 1 102 ? 14.471 -16.139 -6.915 1.00 88.25 102 HIS A CA 1
ATOM 775 C C . HIS A 1 102 ? 14.613 -16.547 -5.453 1.00 88.25 102 HIS A C 1
ATOM 777 O O . HIS A 1 102 ? 13.946 -15.971 -4.593 1.00 88.25 102 HIS A O 1
ATOM 783 N N . ALA A 1 103 ? 15.484 -17.520 -5.184 1.00 87.81 103 ALA A N 1
ATOM 784 C CA . ALA A 1 103 ? 15.812 -17.920 -3.824 1.00 87.81 103 ALA A CA 1
ATOM 785 C C . ALA A 1 103 ? 16.469 -16.756 -3.068 1.00 87.81 103 ALA A C 1
ATOM 787 O O . ALA A 1 103 ? 17.369 -16.091 -3.585 1.00 87.81 103 ALA A O 1
ATOM 788 N N . ARG A 1 104 ? 15.997 -16.508 -1.848 1.00 83.81 104 ARG A N 1
ATOM 789 C CA . ARG A 1 104 ? 16.519 -15.494 -0.933 1.00 83.81 104 ARG A CA 1
ATOM 790 C C . ARG A 1 104 ? 16.246 -15.953 0.493 1.00 83.81 104 ARG A C 1
ATOM 792 O O . ARG A 1 104 ? 15.182 -16.515 0.755 1.00 83.81 104 ARG A O 1
ATOM 799 N N . ASP A 1 105 ? 17.184 -15.694 1.397 1.00 83.94 105 ASP A N 1
ATOM 800 C CA . ASP A 1 105 ? 16.954 -15.939 2.818 1.00 83.94 105 ASP A CA 1
ATOM 801 C C . ASP A 1 105 ? 15.817 -15.049 3.345 1.00 83.94 105 ASP A C 1
ATOM 803 O O . ASP A 1 105 ? 15.691 -13.894 2.916 1.00 83.94 105 ASP A O 1
ATOM 807 N N . PRO A 1 106 ? 14.982 -15.548 4.276 1.00 77.06 106 PRO A N 1
ATOM 808 C CA . PRO A 1 106 ? 13.938 -14.737 4.881 1.00 77.06 106 PRO A CA 1
ATOM 809 C C . PRO A 1 106 ? 14.522 -13.469 5.504 1.00 77.06 106 PRO A C 1
ATOM 811 O O . PRO A 1 106 ? 15.440 -13.527 6.325 1.00 77.06 106 PRO A O 1
ATOM 814 N N . VAL A 1 107 ? 13.952 -12.317 5.154 1.00 72.44 107 VAL A N 1
ATOM 815 C CA . VAL A 1 107 ? 14.265 -11.064 5.840 1.00 72.44 107 VAL A CA 1
ATOM 816 C C . VAL A 1 107 ? 13.655 -11.151 7.234 1.00 72.44 107 VAL A C 1
ATOM 818 O O . VAL A 1 107 ? 12.442 -11.315 7.384 1.00 72.44 107 VAL A O 1
ATOM 821 N N . ARG A 1 108 ? 14.500 -11.106 8.269 1.00 62.97 108 ARG A N 1
ATOM 822 C CA . ARG A 1 108 ? 14.026 -11.124 9.656 1.00 62.97 108 ARG A CA 1
ATOM 823 C C . ARG A 1 108 ? 13.173 -9.873 9.885 1.00 62.97 108 ARG A C 1
ATOM 825 O O . ARG A 1 108 ? 13.632 -8.783 9.544 1.00 62.97 108 ARG A O 1
ATOM 832 N N . PRO A 1 109 ? 11.961 -9.998 10.449 1.00 56.97 109 PRO A N 1
ATOM 833 C CA . PRO A 1 109 ? 11.149 -8.823 10.680 1.00 56.97 109 PRO A CA 1
ATOM 834 C C . PRO A 1 109 ? 11.821 -7.924 11.734 1.00 56.97 109 PRO A C 1
ATOM 836 O O . PRO A 1 109 ? 12.435 -8.438 12.678 1.00 56.97 109 PRO A O 1
ATOM 839 N N . PRO A 1 110 ? 11.712 -6.595 11.600 1.00 53.56 110 PRO A N 1
ATOM 840 C CA . PRO A 1 110 ? 12.122 -5.670 12.648 1.00 53.56 110 PRO A CA 1
ATOM 841 C C . PRO A 1 110 ? 11.277 -5.902 13.914 1.00 53.56 110 PRO A C 1
ATOM 843 O O . PRO A 1 110 ? 10.145 -6.388 13.855 1.00 53.56 110 PRO A O 1
ATOM 846 N N . ARG A 1 111 ? 11.835 -5.608 15.094 1.00 54.81 111 ARG A N 1
ATOM 847 C CA . ARG A 1 111 ? 11.133 -5.807 16.375 1.00 54.81 111 ARG A CA 1
ATOM 848 C C . ARG A 1 111 ? 10.092 -4.706 16.578 1.00 54.81 111 ARG A C 1
ATOM 850 O O . ARG A 1 111 ? 10.445 -3.531 16.563 1.00 54.81 111 ARG A O 1
ATOM 857 N N . TYR A 1 112 ? 8.847 -5.067 16.886 1.00 48.81 112 TYR A N 1
ATOM 858 C CA . TYR A 1 112 ? 7.821 -4.116 17.328 1.00 48.81 112 TYR A CA 1
ATOM 859 C C . TYR A 1 112 ? 7.619 -4.250 18.845 1.00 48.81 112 TYR A C 1
ATOM 861 O O . TYR A 1 112 ? 7.338 -5.342 19.336 1.00 48.81 112 TYR A O 1
ATOM 869 N N . ASN A 1 113 ? 7.798 -3.164 19.609 1.00 45.66 113 ASN A N 1
ATOM 870 C CA . ASN A 1 113 ? 7.737 -3.162 21.085 1.00 45.66 113 ASN A CA 1
ATOM 871 C C . ASN A 1 113 ? 8.606 -4.253 21.756 1.00 45.66 113 ASN A C 1
ATOM 873 O O . ASN A 1 113 ? 8.206 -4.860 22.745 1.00 45.66 113 ASN A O 1
ATOM 877 N N . GLY A 1 114 ? 9.788 -4.544 21.200 1.00 47.78 114 GLY A N 1
ATOM 878 C CA . GLY A 1 114 ? 10.706 -5.568 21.725 1.00 47.78 114 GLY A CA 1
ATOM 879 C C . GLY A 1 114 ? 10.361 -7.017 21.349 1.00 47.78 114 GLY A C 1
ATOM 880 O O . GLY A 1 114 ? 11.174 -7.913 21.595 1.00 47.78 114 GLY A O 1
ATOM 881 N N . HIS A 1 115 ? 9.223 -7.253 20.690 1.00 45.88 115 HIS A N 1
ATOM 882 C CA . HIS A 1 115 ? 8.782 -8.568 20.231 1.00 45.88 115 HIS A CA 1
ATOM 883 C C . HIS A 1 115 ? 8.969 -8.732 18.718 1.00 45.88 115 HIS A C 1
ATOM 885 O O . HIS A 1 115 ? 8.750 -7.801 17.941 1.00 45.88 115 HIS A O 1
A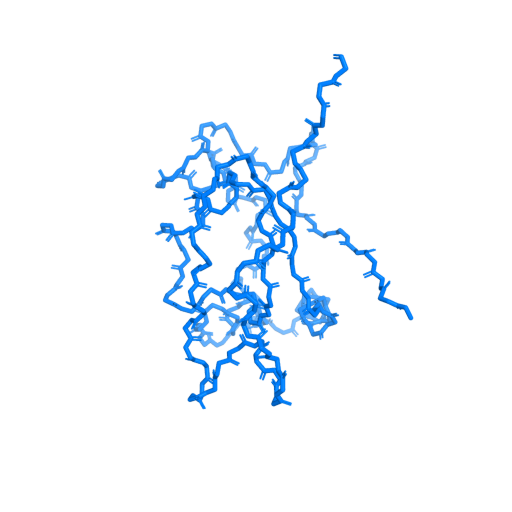TOM 891 N N . ASP A 1 116 ? 9.356 -9.937 18.296 1.00 51.78 116 ASP A N 1
ATOM 892 C CA . ASP A 1 116 ? 9.370 -10.302 16.881 1.00 51.78 116 ASP A CA 1
ATOM 893 C C . ASP A 1 116 ? 7.909 -10.370 16.395 1.00 51.78 116 ASP A C 1
ATOM 895 O O . ASP A 1 116 ? 7.116 -11.197 16.855 1.00 51.78 116 ASP A O 1
ATOM 899 N N . ILE A 1 117 ? 7.533 -9.473 15.483 1.00 49.44 117 ILE A N 1
ATOM 900 C CA . ILE A 1 117 ? 6.218 -9.488 14.827 1.00 49.44 117 ILE A CA 1
ATOM 901 C C . ILE A 1 117 ? 6.064 -10.806 14.060 1.00 49.44 117 ILE A C 1
ATOM 903 O O . ILE A 1 117 ? 6.834 -11.099 13.149 1.00 49.44 117 ILE A O 1
ATOM 907 N N . GLY A 1 118 ? 5.067 -11.608 14.442 1.00 46.25 118 GLY A N 1
ATOM 908 C CA . GLY A 1 118 ? 4.796 -12.913 13.834 1.00 46.25 118 GLY A CA 1
ATOM 909 C C . GLY A 1 118 ? 5.452 -14.116 14.519 1.00 46.25 118 GLY A C 1
ATOM 910 O O . GLY A 1 118 ? 5.229 -15.229 14.059 1.00 46.25 118 GLY A O 1
ATOM 911 N N . ALA A 1 119 ? 6.193 -13.940 15.619 1.00 38.69 119 ALA A N 1
ATOM 912 C CA . ALA A 1 119 ? 6.663 -15.064 16.427 1.00 38.69 119 ALA A CA 1
ATOM 913 C C . ALA A 1 119 ? 5.643 -15.394 17.529 1.00 38.69 119 ALA A C 1
ATOM 915 O O . ALA A 1 119 ? 5.580 -14.711 18.555 1.00 38.69 119 ALA A O 1
ATOM 916 N N . ARG A 1 120 ? 4.848 -16.461 17.374 1.00 38.09 120 ARG A N 1
ATOM 917 C CA . ARG A 1 120 ? 4.223 -17.086 18.548 1.00 38.09 120 ARG A CA 1
ATOM 918 C C . ARG A 1 120 ? 5.285 -17.876 19.303 1.00 38.09 120 ARG A C 1
ATOM 920 O O . ARG A 1 120 ? 6.210 -18.439 18.722 1.00 38.09 120 ARG A O 1
ATOM 927 N N . ARG A 1 121 ? 5.160 -17.928 20.630 1.00 31.27 121 ARG A N 1
ATOM 928 C CA . ARG A 1 121 ? 6.022 -18.740 21.499 1.00 31.27 121 ARG A CA 1
ATOM 929 C C . ARG A 1 121 ? 5.898 -20.211 21.071 1.00 31.27 121 ARG A C 1
ATOM 931 O O . ARG A 1 121 ? 4.898 -20.846 21.383 1.00 31.27 121 ARG A O 1
ATOM 938 N N . GLY A 1 122 ? 6.881 -20.720 20.326 1.00 36.44 122 GLY A N 1
ATOM 939 C CA . GLY A 1 122 ? 6.859 -22.065 19.731 1.00 36.44 122 GLY A CA 1
ATOM 940 C C . GLY A 1 122 ? 7.011 -22.105 18.206 1.00 36.44 122 GLY A C 1
ATOM 941 O O . GLY A 1 122 ? 7.269 -23.183 17.669 1.00 36.44 122 GLY A O 1
ATOM 942 N N . ASP A 1 123 ? 6.934 -20.964 17.517 1.00 36.19 123 ASP A N 1
ATOM 943 C CA . ASP A 1 123 ? 7.204 -20.883 16.083 1.00 36.19 123 ASP A CA 1
ATOM 944 C C . ASP A 1 123 ? 8.712 -21.042 15.863 1.00 36.19 123 ASP A C 1
ATOM 946 O O . ASP A 1 123 ? 9.508 -20.111 16.008 1.00 36.19 123 ASP A O 1
ATOM 950 N N . ARG A 1 124 ? 9.131 -22.274 15.550 1.00 30.33 124 ARG A N 1
ATOM 951 C CA . ARG A 1 124 ? 10.431 -22.509 14.925 1.00 30.33 124 ARG A CA 1
ATOM 952 C C . ARG A 1 124 ? 10.427 -21.676 13.651 1.00 30.33 124 ARG A C 1
ATOM 954 O O . ARG A 1 124 ? 9.632 -21.950 12.756 1.00 30.33 124 ARG A O 1
ATOM 961 N N . PHE A 1 125 ? 11.322 -20.696 13.551 1.00 33.47 125 PHE A N 1
ATOM 962 C CA . PHE A 1 125 ? 11.782 -20.249 12.244 1.00 33.47 125 PHE A CA 1
ATOM 963 C C . PHE A 1 125 ? 12.241 -21.516 11.526 1.00 33.47 125 PHE A C 1
ATOM 965 O O . PHE A 1 125 ? 13.274 -22.088 11.879 1.00 33.47 125 PHE A O 1
ATOM 972 N N . THR A 1 126 ? 11.437 -22.027 10.597 1.00 27.33 126 THR A N 1
ATOM 973 C CA . THR A 1 126 ? 11.872 -23.094 9.708 1.00 27.33 126 THR A CA 1
ATOM 974 C C . THR A 1 126 ? 12.911 -22.473 8.793 1.00 27.33 126 THR A C 1
ATOM 976 O O . THR A 1 126 ? 12.610 -21.960 7.719 1.00 27.33 126 THR A O 1
ATOM 979 N N . ALA A 1 127 ? 14.153 -22.467 9.273 1.00 32.31 127 ALA A N 1
ATOM 980 C CA . ALA A 1 127 ? 15.302 -22.566 8.407 1.00 32.31 127 ALA A CA 1
ATOM 981 C C . ALA A 1 127 ? 15.092 -23.834 7.568 1.00 32.31 127 ALA A C 1
ATOM 983 O O . ALA A 1 127 ? 14.998 -24.935 8.109 1.00 32.31 127 ALA A O 1
ATOM 984 N N . GLY A 1 128 ? 14.945 -23.653 6.259 1.00 29.80 128 GLY A N 1
ATOM 985 C CA . GLY A 1 128 ? 14.751 -24.738 5.308 1.00 29.80 128 GLY A CA 1
ATOM 986 C C . GLY A 1 128 ? 13.288 -24.998 4.943 1.00 29.80 128 GLY A C 1
ATOM 987 O O . GLY A 1 128 ? 12.490 -25.442 5.761 1.00 29.80 128 GLY A O 1
ATOM 988 N N . HIS A 1 129 ? 13.005 -24.813 3.653 1.00 29.05 129 HIS A N 1
ATOM 989 C CA . HIS A 1 129 ? 11.903 -25.440 2.920 1.00 29.05 129 HIS A CA 1
ATOM 990 C C . HIS A 1 129 ? 10.476 -25.002 3.293 1.00 29.05 129 HIS A C 1
ATOM 992 O O . HIS A 1 129 ? 9.620 -25.828 3.597 1.00 29.05 129 HIS A O 1
ATOM 998 N N . ALA A 1 130 ? 10.158 -23.718 3.116 1.00 28.52 130 ALA A N 1
ATOM 999 C CA . ALA A 1 130 ? 8.883 -23.440 2.455 1.00 28.52 130 ALA A CA 1
ATOM 1000 C C . ALA A 1 130 ? 9.111 -23.739 0.964 1.00 28.52 130 ALA A C 1
ATOM 1002 O O . ALA A 1 130 ? 10.065 -23.190 0.402 1.00 28.52 130 ALA A O 1
ATOM 1003 N N . PRO A 1 131 ? 8.345 -24.644 0.326 1.00 25.55 131 PRO A N 1
ATOM 1004 C CA . PRO A 1 131 ? 8.542 -24.931 -1.081 1.00 25.55 131 PRO A CA 1
ATOM 1005 C C . PRO A 1 131 ? 8.349 -23.624 -1.841 1.00 25.55 131 PRO A C 1
ATOM 1007 O O . PRO A 1 131 ? 7.284 -23.007 -1.801 1.00 25.55 131 PRO A O 1
ATOM 1010 N N . VAL A 1 132 ? 9.398 -23.207 -2.544 1.00 31.12 132 VAL A N 1
ATOM 1011 C CA . VAL A 1 132 ? 9.220 -22.444 -3.769 1.00 31.12 132 VAL A CA 1
ATOM 1012 C C . VAL A 1 132 ? 8.238 -23.287 -4.575 1.00 31.12 132 VAL A C 1
ATOM 1014 O O . VAL A 1 132 ? 8.594 -24.374 -5.023 1.00 31.12 132 VAL A O 1
ATOM 1017 N N . ILE A 1 133 ? 6.982 -22.852 -4.702 1.00 3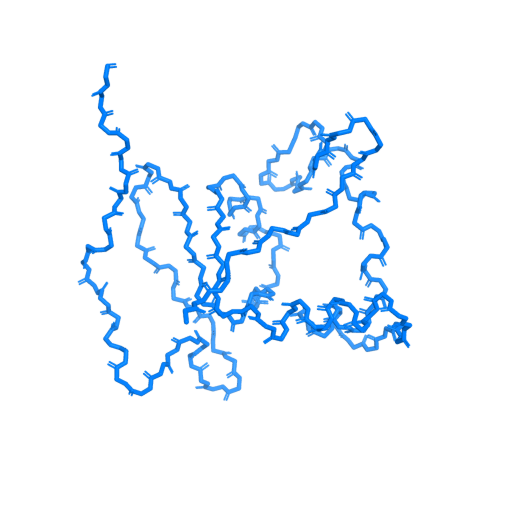0.70 133 ILE A N 1
ATOM 1018 C CA . ILE A 1 133 ? 6.105 -23.395 -5.738 1.00 30.70 133 ILE A CA 1
ATOM 1019 C C . ILE A 1 133 ? 6.672 -22.830 -7.041 1.00 30.70 133 ILE A C 1
ATOM 1021 O O . ILE A 1 133 ? 6.194 -21.842 -7.592 1.00 30.70 133 ILE A O 1
ATOM 1025 N N . SER A 1 134 ? 7.788 -23.411 -7.483 1.00 31.53 134 SER A N 1
ATOM 1026 C CA . SER A 1 134 ? 8.202 -23.365 -8.867 1.00 31.53 134 SER A CA 1
ATOM 1027 C C . SER A 1 134 ? 7.109 -24.123 -9.594 1.00 31.53 134 SER A C 1
ATOM 1029 O O . SER A 1 134 ? 6.962 -25.329 -9.390 1.00 31.53 134 SER A O 1
ATOM 1031 N N . GLY A 1 135 ? 6.292 -23.408 -10.367 1.00 26.55 135 GLY A N 1
ATOM 1032 C CA . GLY A 1 135 ? 5.446 -24.059 -11.355 1.00 26.55 135 GLY A CA 1
ATOM 1033 C C . GLY A 1 135 ? 6.337 -25.005 -12.150 1.00 26.55 135 GLY A C 1
ATOM 1034 O O . GLY A 1 135 ? 7.321 -24.557 -12.741 1.00 26.55 135 GLY A O 1
ATOM 1035 N N . GLY A 1 136 ? 6.052 -26.301 -12.039 1.00 23.83 136 GLY A N 1
ATOM 1036 C CA . GLY A 1 136 ? 6.661 -27.307 -12.888 1.00 23.83 136 GLY A CA 1
ATOM 1037 C C . GLY A 1 136 ? 6.378 -26.957 -14.341 1.00 23.83 136 GLY A C 1
ATOM 1038 O O . GLY A 1 136 ? 5.322 -26.403 -14.657 1.00 23.83 136 GLY A O 1
ATOM 1039 N N . GLU A 1 137 ? 7.358 -27.236 -15.189 1.00 28.30 137 GLU A N 1
ATOM 1040 C CA . GLU A 1 137 ? 7.215 -27.201 -16.637 1.00 28.30 137 GLU A CA 1
ATOM 1041 C C . GLU A 1 137 ? 5.973 -27.996 -17.067 1.00 28.30 137 GLU A C 1
ATOM 1043 O O . GLU A 1 137 ? 5.727 -29.102 -16.576 1.00 28.30 137 GLU A O 1
ATOM 1048 N N . VAL A 1 138 ? 5.208 -27.414 -17.991 1.00 35.94 138 VAL A N 1
ATOM 1049 C CA . VAL A 1 138 ? 4.357 -28.143 -18.935 1.00 35.94 138 VAL A CA 1
ATOM 1050 C C . VAL A 1 138 ? 4.853 -27.789 -20.324 1.00 35.94 138 VAL A C 1
ATOM 1052 O O . VAL A 1 138 ? 5.106 -26.578 -20.537 1.00 35.94 138 VAL A O 1
#